Protein AF-A0A0D1LAE7-F1 (afdb_monomer)

Mean predicted aligned error: 7.02 Å

Nearest PDB structures (foldseek):
  6iqu-assembly1_B-2  TM=6.075E-01  e=4.923E+00  Escherichia coli K-12

Sequence (59 aa):
MGIMALINLIVITLLSNVAYKVYK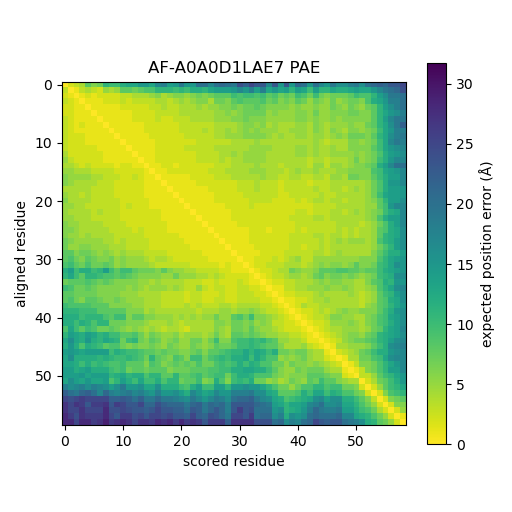DYAKQRKQGLDPVFKAKNIPGLKNAETWEDEKQEA

Foldseek 3Di:
DVVVVVVVVVVVVVCVVQVVQQVVQQVVCVVVVHDRADAQVSRPPRDDPPPRHPPPPPD

Structure (mmCIF, N/CA/C/O backbone):
data_AF-A0A0D1LAE7-F1
#
_entry.id   AF-A0A0D1LAE7-F1
#
loop_
_atom_site.group_PDB
_atom_site.id
_atom_site.type_symbol
_atom_site.label_atom_id
_atom_site.label_alt_id
_atom_site.label_comp_id
_atom_site.label_asym_id
_atom_site.label_entity_id
_atom_site.label_seq_id
_atom_site.pdbx_PDB_ins_code
_atom_site.Cartn_x
_atom_site.Cartn_y
_atom_site.Cartn_z
_atom_site.occupancy
_atom_site.B_iso_or_equiv
_atom_site.auth_seq_id
_atom_site.auth_comp_id
_atom_site.auth_asym_id
_atom_site.auth_atom_id
_atom_site.pdbx_PDB_model_num
ATOM 1 N N . MET A 1 1 ? 23.525 1.419 -11.681 1.00 72.75 1 MET A N 1
ATOM 2 C CA . MET A 1 1 ? 22.627 1.091 -10.547 1.00 72.75 1 MET A CA 1
ATOM 3 C C . MET A 1 1 ? 21.381 1.984 -10.480 1.00 72.75 1 MET A C 1
ATOM 5 O O . MET A 1 1 ? 20.303 1.445 -10.289 1.00 72.75 1 MET A O 1
ATOM 9 N N . GLY A 1 2 ? 21.464 3.306 -10.696 1.00 86.94 2 GLY A N 1
ATOM 10 C CA . GLY A 1 2 ? 20.307 4.213 -10.536 1.00 86.94 2 GLY A CA 1
ATOM 11 C C . GLY A 1 2 ? 19.122 4.023 -11.500 1.00 86.94 2 GLY A C 1
ATOM 12 O O . GLY A 1 2 ? 17.984 4.249 -11.106 1.00 86.94 2 GLY A O 1
ATOM 13 N N . ILE A 1 3 ? 19.349 3.552 -12.732 1.00 94.56 3 ILE A N 1
ATOM 14 C CA . ILE A 1 3 ? 18.269 3.364 -13.726 1.00 94.56 3 ILE A CA 1
ATOM 15 C C . ILE A 1 3 ? 17.240 2.322 -13.256 1.00 94.56 3 ILE A C 1
ATOM 17 O O . ILE A 1 3 ? 16.039 2.529 -13.397 1.00 94.56 3 ILE A O 1
ATOM 21 N N . MET A 1 4 ? 17.697 1.237 -12.626 1.00 94.12 4 MET A N 1
ATOM 22 C CA . MET A 1 4 ? 16.815 0.208 -12.063 1.00 94.12 4 MET A CA 1
ATOM 23 C C . MET A 1 4 ? 15.929 0.775 -10.941 1.00 94.12 4 MET A C 1
ATOM 25 O O . MET A 1 4 ? 14.740 0.471 -10.874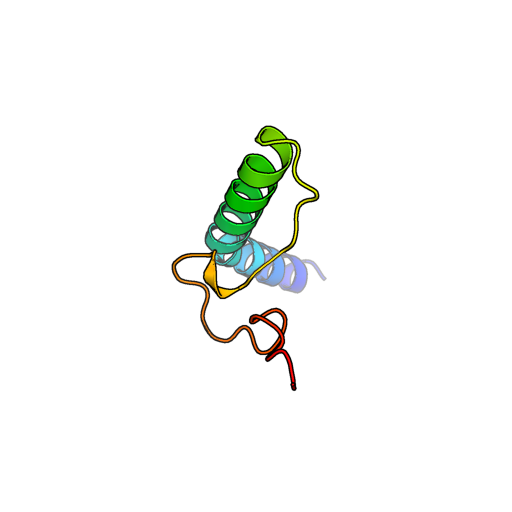 1.00 94.12 4 MET A O 1
ATOM 29 N N . ALA A 1 5 ? 16.485 1.647 -10.093 1.00 94.81 5 ALA A N 1
ATOM 30 C CA . ALA A 1 5 ? 15.729 2.309 -9.033 1.00 94.81 5 ALA A CA 1
ATOM 31 C C . ALA A 1 5 ? 14.672 3.273 -9.595 1.00 94.81 5 ALA A C 1
ATOM 33 O O . ALA A 1 5 ? 13.554 3.309 -9.089 1.00 94.81 5 ALA A O 1
ATOM 34 N N . LEU A 1 6 ? 14.994 4.003 -10.669 1.00 96.19 6 LEU A N 1
ATOM 35 C CA . LEU A 1 6 ? 14.044 4.899 -11.330 1.00 96.19 6 LEU A CA 1
ATOM 36 C C . LEU A 1 6 ? 12.845 4.134 -11.909 1.00 96.19 6 LEU A C 1
ATOM 38 O O . LEU A 1 6 ? 11.706 4.549 -11.714 1.00 96.19 6 LEU A O 1
ATOM 42 N N . ILE A 1 7 ? 13.091 2.993 -12.559 1.00 95.75 7 I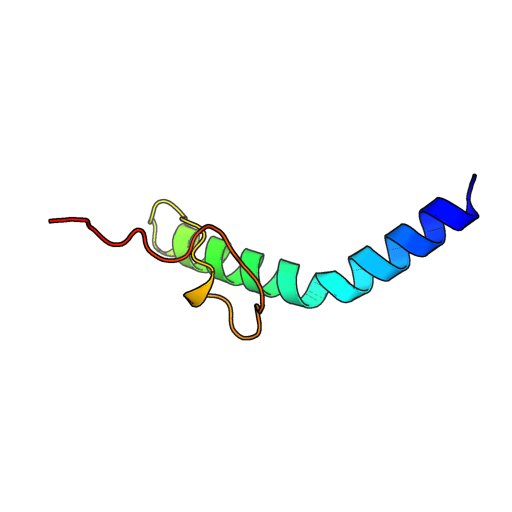LE A N 1
ATOM 43 C CA . ILE A 1 7 ? 12.024 2.122 -13.076 1.00 95.75 7 ILE A CA 1
ATOM 44 C C . ILE A 1 7 ? 11.125 1.639 -11.931 1.00 95.75 7 ILE A C 1
ATOM 46 O O . ILE A 1 7 ? 9.905 1.765 -12.020 1.00 95.75 7 ILE A O 1
ATOM 50 N N . ASN A 1 8 ? 11.709 1.157 -10.829 1.00 95.81 8 ASN A N 1
ATOM 51 C CA . ASN A 1 8 ? 10.936 0.737 -9.658 1.00 95.81 8 ASN A CA 1
ATOM 52 C C . ASN A 1 8 ? 10.106 1.881 -9.063 1.00 95.81 8 ASN A C 1
ATOM 54 O O . ASN A 1 8 ? 8.959 1.664 -8.682 1.00 95.81 8 ASN A O 1
ATOM 58 N N . LEU A 1 9 ? 10.644 3.103 -9.020 1.00 95.62 9 LEU A N 1
ATOM 59 C CA . LEU A 1 9 ? 9.915 4.265 -8.518 1.00 95.62 9 LEU A CA 1
ATOM 60 C C . LEU A 1 9 ? 8.697 4.581 -9.395 1.00 95.62 9 LEU A C 1
ATOM 62 O O . LEU A 1 9 ? 7.609 4.785 -8.865 1.00 95.62 9 LEU A O 1
ATOM 66 N N . ILE A 1 10 ? 8.843 4.518 -10.722 1.00 96.12 10 ILE A N 1
ATOM 67 C CA . ILE A 1 10 ? 7.719 4.674 -11.656 1.00 96.12 10 ILE A CA 1
ATOM 68 C C . ILE A 1 10 ? 6.668 3.582 -11.411 1.00 96.12 10 ILE A C 1
ATOM 70 O O . ILE A 1 10 ? 5.490 3.895 -11.237 1.00 96.12 10 ILE A O 1
ATOM 74 N N . VAL A 1 11 ? 7.075 2.315 -11.311 1.00 95.25 11 VAL A N 1
ATOM 75 C CA . VAL A 1 11 ? 6.156 1.196 -11.042 1.00 95.25 11 VAL A CA 1
ATOM 76 C C . VAL A 1 11 ? 5.398 1.403 -9.724 1.00 95.25 11 VAL A C 1
ATOM 78 O O . VAL A 1 11 ? 4.171 1.331 -9.710 1.00 95.25 11 VAL A O 1
ATOM 81 N N . ILE A 1 12 ? 6.086 1.753 -8.632 1.00 94.62 12 ILE A N 1
ATOM 82 C CA . ILE A 1 12 ? 5.448 2.021 -7.333 1.00 94.62 12 ILE A CA 1
ATOM 83 C C . ILE A 1 12 ? 4.475 3.202 -7.431 1.00 94.62 12 ILE A C 1
ATOM 85 O O . ILE A 1 12 ? 3.370 3.129 -6.890 1.00 94.62 12 ILE A O 1
ATOM 89 N N . THR A 1 13 ? 4.828 4.273 -8.154 1.00 94.56 13 THR A N 1
ATOM 90 C CA . THR A 1 13 ? 3.905 5.402 -8.349 1.00 94.56 13 THR A CA 1
ATOM 91 C C . THR A 1 13 ? 2.648 4.996 -9.117 1.00 94.56 13 THR A C 1
ATOM 93 O O . THR A 1 13 ? 1.560 5.430 -8.748 1.00 94.56 13 THR A O 1
ATOM 96 N N . LEU A 1 14 ? 2.744 4.102 -10.104 1.00 91.94 14 LEU A N 1
ATOM 97 C CA . LEU A 1 14 ? 1.573 3.564 -10.804 1.00 91.94 14 LEU A CA 1
ATOM 98 C C . LEU A 1 14 ? 0.710 2.673 -9.893 1.00 91.94 14 LEU A C 1
ATOM 100 O O . LEU A 1 14 ? -0.519 2.752 -9.940 1.00 91.94 14 LEU A O 1
ATOM 104 N N . LEU A 1 15 ? 1.326 1.876 -9.013 1.00 90.62 15 LEU A N 1
ATOM 105 C CA . LEU A 1 15 ? 0.611 1.041 -8.037 1.00 90.62 15 LEU A CA 1
ATOM 106 C C . LEU A 1 15 ? 0.014 1.841 -6.864 1.00 90.62 15 LEU A C 1
ATOM 108 O O . LEU A 1 15 ? -0.854 1.330 -6.152 1.00 90.62 15 LEU A O 1
ATOM 112 N N . SER A 1 16 ? 0.432 3.095 -6.666 1.00 92.00 16 SER A N 1
ATOM 113 C CA . SER A 1 16 ? 0.031 3.924 -5.520 1.00 92.00 16 SER A CA 1
ATOM 114 C C . SER A 1 16 ? -1.486 4.087 -5.377 1.00 92.00 16 SER A C 1
ATOM 116 O O . SER A 1 16 ? -2.000 4.106 -4.261 1.00 92.00 16 SER A O 1
ATOM 118 N N . ASN A 1 17 ? -2.225 4.125 -6.490 1.00 89.00 17 ASN A N 1
ATOM 119 C CA . ASN A 1 17 ? -3.687 4.201 -6.489 1.00 89.00 17 ASN A CA 1
ATOM 120 C C . ASN A 1 17 ? -4.316 2.971 -5.809 1.00 89.00 17 ASN A C 1
ATOM 122 O O . ASN A 1 17 ? -5.205 3.100 -4.966 1.00 89.00 17 ASN A O 1
ATOM 126 N N . VAL A 1 18 ? -3.815 1.773 -6.124 1.00 88.56 18 VAL A N 1
ATOM 127 C CA . VAL A 1 18 ? -4.257 0.530 -5.480 1.00 88.56 18 VAL A CA 1
ATOM 128 C C . VAL A 1 18 ? -3.855 0.540 -4.009 1.00 88.56 18 VAL A C 1
ATOM 130 O O . VAL A 1 18 ? -4.714 0.339 -3.154 1.00 88.56 18 VAL A O 1
ATOM 133 N N . ALA A 1 19 ? -2.595 0.864 -3.703 1.00 89.88 19 ALA A N 1
ATOM 134 C CA . ALA A 1 19 ? -2.098 0.930 -2.328 1.00 89.88 19 ALA A CA 1
ATOM 135 C C . ALA A 1 19 ? -2.927 1.888 -1.451 1.00 89.88 19 ALA A C 1
ATOM 137 O O . ALA A 1 19 ? -3.260 1.564 -0.312 1.00 89.88 19 ALA A O 1
ATOM 138 N N . TYR A 1 20 ? -3.339 3.034 -1.997 1.00 92.06 20 TYR A N 1
ATOM 139 C CA . TYR A 1 20 ? -4.183 3.994 -1.290 1.00 92.06 20 TYR A CA 1
ATOM 140 C C . TYR A 1 20 ? -5.586 3.445 -1.001 1.00 92.06 20 TYR A C 1
ATOM 142 O O . TYR A 1 20 ? -6.125 3.655 0.086 1.00 92.06 20 TYR A O 1
ATOM 150 N N . LYS A 1 21 ? -6.186 2.704 -1.940 1.00 89.69 21 LYS A N 1
ATOM 151 C CA . LYS A 1 21 ? -7.488 2.052 -1.719 1.00 89.69 21 LYS A CA 1
ATOM 152 C C . LYS A 1 21 ? -7.406 0.972 -0.642 1.00 89.69 21 LYS A C 1
ATOM 154 O O . LYS A 1 21 ? -8.278 0.933 0.222 1.00 89.69 21 LYS A O 1
ATOM 159 N N . VAL A 1 22 ? -6.346 0.161 -0.663 1.00 90.69 22 VAL A N 1
ATOM 160 C CA . VAL A 1 22 ? -6.055 -0.843 0.377 1.00 90.69 22 VAL A CA 1
ATOM 161 C C . VAL A 1 22 ? -5.940 -0.163 1.740 1.00 90.69 22 VAL A C 1
ATOM 163 O O . VAL A 1 22 ? -6.600 -0.556 2.698 1.00 90.69 22 VAL A O 1
ATOM 166 N N . TYR A 1 23 ? -5.152 0.912 1.814 1.00 91.56 23 TYR A N 1
ATOM 167 C CA . TYR A 1 23 ? -4.969 1.677 3.041 1.00 91.56 23 TYR A CA 1
ATOM 168 C C . TYR A 1 23 ? -6.283 2.267 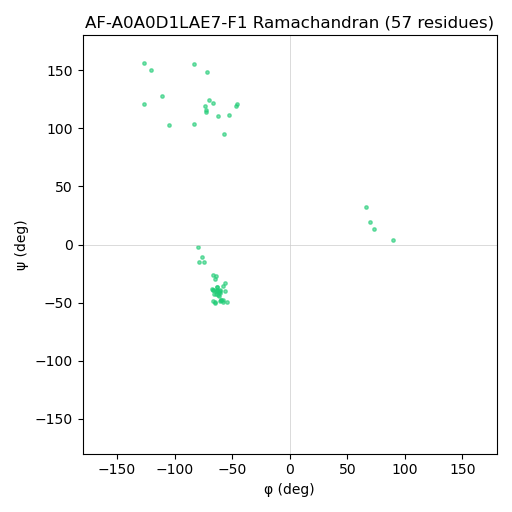3.560 1.00 91.56 23 TYR A C 1
ATOM 170 O O . TYR A 1 23 ? -6.550 2.220 4.759 1.00 91.56 23 TYR A O 1
ATOM 178 N N . LYS A 1 24 ? -7.132 2.798 2.674 1.00 91.69 24 LYS A N 1
ATOM 179 C CA . LYS A 1 24 ? -8.430 3.361 3.057 1.00 91.69 24 LYS A CA 1
ATOM 180 C C . LYS A 1 24 ? -9.365 2.300 3.639 1.00 91.69 24 LYS A C 1
ATOM 182 O O . LYS A 1 24 ? -10.065 2.593 4.607 1.00 91.69 24 LYS A O 1
ATOM 187 N N . ASP A 1 25 ? -9.377 1.099 3.066 1.00 90.50 25 ASP 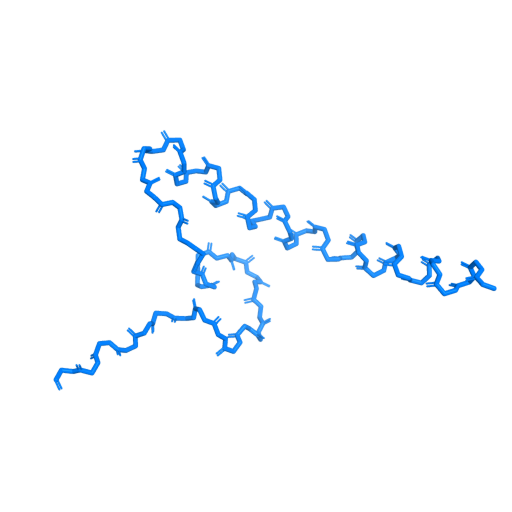A N 1
ATOM 188 C CA . ASP A 1 25 ? -10.155 -0.027 3.587 1.00 90.50 25 ASP A CA 1
ATOM 189 C C . ASP A 1 25 ? -9.648 -0.456 4.972 1.00 90.50 25 ASP A C 1
ATOM 191 O O . ASP A 1 25 ? -10.417 -0.463 5.933 1.00 90.50 25 ASP A O 1
ATOM 195 N N . TYR A 1 26 ? -8.335 -0.649 5.118 1.00 92.06 26 TYR A N 1
ATOM 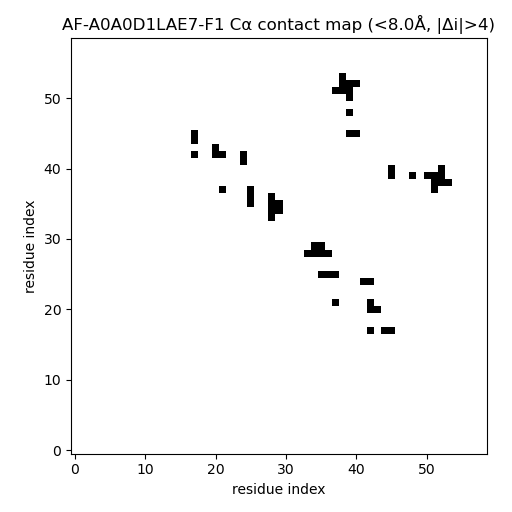196 C CA . TYR A 1 26 ? -7.697 -0.922 6.409 1.00 92.06 26 TYR A CA 1
ATOM 197 C C . TYR A 1 26 ? -8.029 0.149 7.462 1.00 92.06 26 TYR A C 1
ATOM 199 O O . TYR A 1 26 ? -8.453 -0.161 8.577 1.00 92.06 26 TYR A O 1
ATOM 207 N N . ALA A 1 27 ? -7.879 1.429 7.110 1.00 93.25 27 ALA A N 1
ATOM 208 C CA . ALA A 1 27 ? -8.145 2.547 8.009 1.00 93.25 27 ALA A CA 1
ATOM 209 C C . ALA A 1 27 ? -9.622 2.606 8.422 1.00 93.25 27 ALA A C 1
ATOM 211 O O . ALA A 1 27 ? -9.928 2.930 9.570 1.00 93.25 27 ALA A O 1
ATOM 212 N N . LYS A 1 28 ? -10.541 2.265 7.509 1.00 92.44 28 LYS A N 1
ATOM 213 C CA . LYS A 1 28 ? -11.974 2.161 7.798 1.00 92.44 28 LYS A CA 1
ATOM 214 C C . LYS A 1 28 ? -12.254 1.038 8.797 1.00 92.44 28 LYS A C 1
ATOM 216 O O . LYS A 1 28 ? -12.916 1.306 9.795 1.00 92.44 28 LYS A O 1
ATOM 221 N N . GLN A 1 29 ? -11.725 -0.164 8.562 1.00 91.56 29 GLN A N 1
ATOM 222 C CA . GLN A 1 29 ? -11.899 -1.313 9.458 1.00 91.56 29 GLN A CA 1
ATOM 223 C C . GLN A 1 29 ? -11.342 -1.019 10.858 1.00 91.56 29 GLN A C 1
ATOM 225 O O . GLN A 1 29 ? -12.046 -1.157 11.858 1.00 91.56 29 GLN A O 1
ATOM 230 N N . ARG A 1 30 ? -10.121 -0.473 10.930 1.00 92.81 30 ARG A N 1
ATOM 231 C CA . ARG A 1 30 ? -9.487 -0.077 12.194 1.00 92.81 30 ARG A CA 1
ATOM 232 C C . ARG A 1 30 ? -10.287 0.991 12.942 1.00 92.81 30 ARG A C 1
ATOM 234 O O . ARG A 1 30 ? -10.416 0.924 14.160 1.00 92.81 30 ARG A O 1
ATOM 241 N N . LYS A 1 31 ? -10.851 1.975 12.232 1.00 93.19 31 LYS A N 1
ATOM 242 C CA . LYS A 1 31 ? -11.698 3.018 12.838 1.00 93.19 31 LYS A CA 1
ATOM 2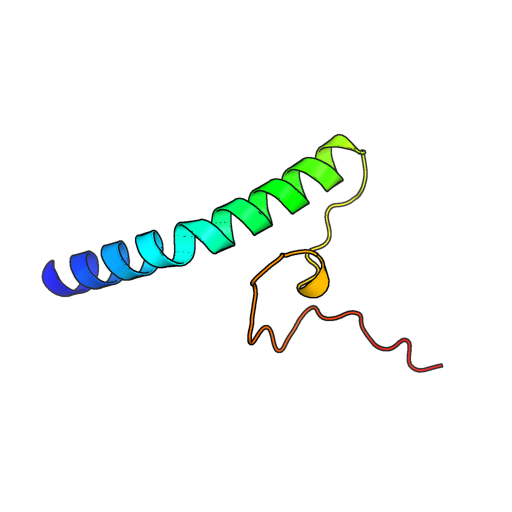43 C C . LYS A 1 31 ? -13.013 2.458 13.392 1.00 93.19 31 LYS A C 1
ATOM 245 O O . LYS A 1 31 ? -13.572 3.041 14.314 1.00 93.19 31 LYS A O 1
ATOM 250 N N . GLN A 1 32 ? -13.500 1.346 12.846 1.00 92.94 32 GLN A N 1
ATOM 251 C CA . GLN A 1 32 ? -14.688 0.643 13.336 1.00 92.94 32 GLN A CA 1
ATOM 252 C C . GLN A 1 32 ? -14.400 -0.239 14.562 1.00 92.94 32 GLN A C 1
ATOM 254 O O . GLN A 1 32 ? -15.327 -0.841 15.092 1.00 92.94 32 GLN A O 1
ATOM 259 N N . GLY A 1 33 ? -13.144 -0.312 15.023 1.00 92.50 33 GLY A N 1
ATOM 260 C CA . GLY A 1 33 ? -12.743 -1.187 16.128 1.00 92.50 33 GLY A CA 1
ATOM 261 C C . GLY A 1 33 ? -12.702 -2.670 15.749 1.00 92.50 33 GLY A C 1
ATOM 262 O O . GLY A 1 33 ? -12.646 -3.515 16.635 1.00 92.50 33 GLY A O 1
ATOM 263 N N . LEU A 1 34 ? -12.748 -2.982 14.450 1.00 89.69 34 LEU A N 1
ATOM 264 C CA . LEU A 1 34 ? -12.607 -4.340 13.933 1.00 89.69 34 LEU A CA 1
ATOM 265 C C . LEU A 1 34 ? -11.126 -4.700 13.804 1.00 89.69 34 LEU A C 1
ATOM 267 O O . LEU A 1 34 ? -10.284 -3.816 13.620 1.00 89.69 34 LEU A O 1
ATOM 271 N N . ASP A 1 35 ? -10.832 -5.997 13.837 1.00 88.75 35 ASP A N 1
ATOM 272 C CA . ASP A 1 35 ? -9.531 -6.508 13.417 1.00 88.75 35 ASP A CA 1
ATOM 273 C C . ASP A 1 35 ? -9.441 -6.422 11.881 1.00 88.75 35 ASP A C 1
ATOM 275 O O . ASP A 1 35 ? -10.258 -7.039 11.189 1.00 88.75 35 ASP A O 1
ATOM 279 N N . PRO A 1 36 ? -8.554 -5.581 11.320 1.00 86.62 36 PRO A N 1
ATOM 280 C CA . PRO A 1 36 ? -8.563 -5.287 9.897 1.00 86.62 36 PRO A CA 1
ATOM 281 C C . PRO A 1 36 ? -8.051 -6.473 9.072 1.00 86.62 36 PRO A C 1
ATOM 283 O O . PRO A 1 36 ? -6.867 -6.804 9.110 1.00 86.62 36 PRO A O 1
ATOM 286 N N . VAL A 1 37 ? -8.924 -7.052 8.247 1.00 87.12 37 VAL A N 1
ATOM 287 C CA . VAL A 1 37 ? -8.603 -8.163 7.341 1.00 87.12 37 VAL A CA 1
ATOM 288 C C . VAL A 1 37 ? -8.650 -7.682 5.897 1.00 87.12 37 VAL A C 1
ATOM 290 O O . VAL A 1 37 ? -9.632 -7.093 5.441 1.00 87.12 37 VAL A O 1
ATOM 293 N N . PHE A 1 38 ? -7.582 -7.946 5.150 1.00 85.00 38 PHE A N 1
ATOM 294 C CA . PHE A 1 38 ? -7.539 -7.654 3.724 1.00 85.00 38 PHE A CA 1
ATOM 295 C C . PHE A 1 38 ? -8.461 -8.605 2.953 1.00 85.00 38 PHE A C 1
ATOM 297 O O . PHE A 1 38 ? -8.296 -9.821 3.015 1.00 85.00 38 PHE A O 1
ATOM 304 N N . LYS A 1 39 ? -9.400 -8.043 2.186 1.00 84.25 39 LYS A N 1
ATOM 305 C CA . LYS A 1 39 ? -10.243 -8.790 1.247 1.00 84.25 39 LYS A CA 1
ATOM 306 C C . LYS A 1 39 ? -10.148 -8.164 -0.132 1.00 84.25 39 LYS A C 1
ATOM 308 O O . LYS A 1 39 ? -10.532 -7.007 -0.306 1.00 84.25 39 LYS A O 1
ATOM 313 N N . ALA A 1 40 ? -9.705 -8.931 -1.127 1.00 81.62 40 ALA A N 1
ATOM 314 C CA . ALA A 1 40 ? -9.510 -8.416 -2.483 1.00 81.62 40 ALA A CA 1
ATOM 315 C C . ALA A 1 40 ? -10.800 -7.814 -3.082 1.00 81.62 40 ALA A C 1
ATOM 317 O O . ALA A 1 40 ? -10.759 -6.769 -3.733 1.00 81.62 40 ALA A O 1
ATOM 318 N N . LYS A 1 41 ? -11.961 -8.408 -2.767 1.00 77.31 41 LYS A N 1
ATOM 319 C CA . LYS A 1 41 ? -13.295 -7.946 -3.197 1.00 77.31 41 LYS A CA 1
ATOM 320 C C . LYS A 1 41 ? -13.686 -6.567 -2.658 1.00 77.31 41 LYS A C 1
ATOM 322 O O . LYS A 1 41 ? -14.469 -5.866 -3.296 1.00 77.31 41 LYS A O 1
ATOM 327 N N . ASN A 1 42 ? -13.145 -6.156 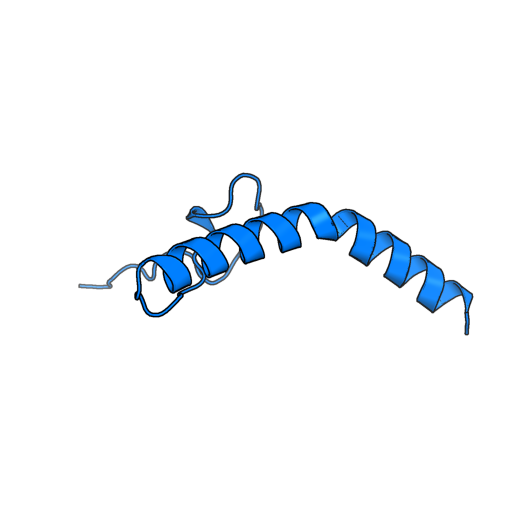-1.510 1.00 80.12 42 ASN A N 1
ATOM 328 C CA . ASN A 1 42 ? -13.462 -4.857 -0.906 1.00 80.12 42 ASN A CA 1
ATOM 329 C C . ASN A 1 42 ? -12.767 -3.692 -1.624 1.00 80.12 42 ASN A C 1
ATOM 331 O O . ASN A 1 42 ? -13.084 -2.530 -1.364 1.00 80.12 42 ASN A O 1
ATOM 335 N N . ILE A 1 43 ? -11.823 -3.979 -2.526 1.00 83.19 43 ILE A N 1
ATOM 336 C CA . ILE A 1 43 ? -10.972 -2.973 -3.155 1.00 83.19 43 ILE A CA 1
ATOM 337 C C . ILE A 1 43 ? -11.426 -2.729 -4.598 1.00 83.19 43 ILE A C 1
ATOM 339 O O . ILE A 1 43 ? -11.107 -3.505 -5.502 1.00 83.19 43 ILE A O 1
ATOM 343 N N . PRO A 1 44 ? -12.136 -1.620 -4.871 1.00 74.69 44 PRO A N 1
ATOM 344 C CA . PRO A 1 44 ? -12.681 -1.363 -6.195 1.00 74.69 44 PRO A CA 1
ATOM 345 C C . PRO A 1 44 ? -11.569 -1.134 -7.225 1.00 74.69 44 PRO A C 1
ATOM 347 O O . PRO A 1 44 ? -10.765 -0.203 -7.112 1.00 74.69 44 PRO A O 1
ATOM 350 N N . GLY A 1 45 ? -11.557 -1.959 -8.272 1.00 72.00 45 GLY A N 1
ATOM 351 C CA . GLY A 1 45 ? -10.585 -1.894 -9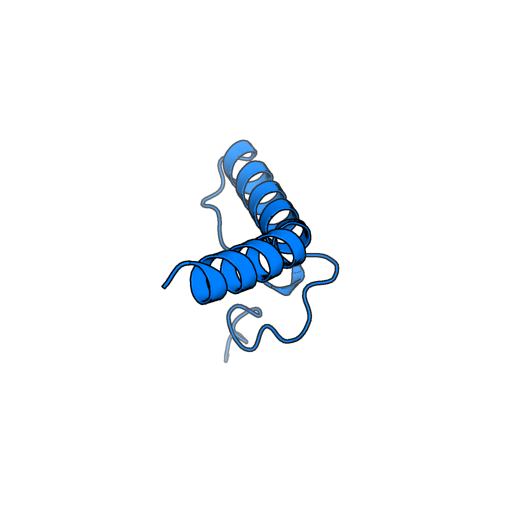.367 1.00 72.00 45 GLY A CA 1
ATOM 352 C C . GLY A 1 45 ? -9.313 -2.716 -9.152 1.00 72.00 45 GLY A C 1
ATOM 353 O O . GLY A 1 45 ? -8.436 -2.662 -10.011 1.00 72.00 45 GLY A O 1
ATOM 354 N N . LEU A 1 46 ? -9.211 -3.478 -8.057 1.00 78.25 46 LEU A N 1
ATOM 355 C CA . LEU A 1 46 ? -8.202 -4.526 -7.933 1.00 78.25 46 LEU A CA 1
ATOM 356 C C . LEU A 1 46 ? -8.615 -5.707 -8.828 1.00 78.25 46 LEU A C 1
ATOM 358 O O . LEU A 1 46 ? -9.700 -6.258 -8.673 1.00 78.25 46 LEU A O 1
ATOM 362 N N . LYS A 1 47 ? -7.775 -6.048 -9.807 1.00 69.56 47 LYS A N 1
ATOM 363 C CA . LYS A 1 47 ? -7.952 -7.188 -10.720 1.00 69.56 47 LYS A CA 1
ATOM 364 C C . LYS A 1 47 ? -6.747 -8.116 -10.560 1.00 69.56 47 LYS A C 1
ATOM 366 O O . LYS A 1 47 ? -5.658 -7.620 -10.286 1.00 69.56 47 LYS A O 1
ATOM 371 N N . ASN A 1 48 ? -6.932 -9.420 -10.769 1.00 71.75 48 ASN A N 1
ATOM 372 C CA . ASN A 1 48 ? -5.882 -10.450 -10.667 1.00 71.75 48 ASN A CA 1
ATOM 373 C C . ASN A 1 48 ? -5.316 -10.668 -9.249 1.00 71.75 48 ASN A C 1
ATOM 375 O O . ASN A 1 48 ? -4.138 -10.977 -9.095 1.00 71.75 48 ASN A O 1
ATOM 379 N N . ALA A 1 49 ? -6.129 -10.496 -8.206 1.00 73.75 49 ALA A N 1
ATOM 380 C CA . ALA A 1 49 ? -5.767 -10.998 -6.884 1.00 73.75 49 ALA A CA 1
ATOM 381 C C . ALA A 1 49 ? -6.146 -12.486 -6.814 1.00 73.75 49 ALA A C 1
ATOM 383 O O . ALA A 1 49 ? -7.321 -12.809 -6.703 1.00 73.75 49 ALA A O 1
ATOM 384 N N . GLU A 1 50 ? -5.165 -13.384 -6.923 1.00 69.06 50 GLU A N 1
ATOM 385 C CA . GLU A 1 50 ? -5.385 -14.844 -6.867 1.00 69.06 50 GLU A CA 1
ATOM 386 C C . GLU A 1 50 ? -5.576 -15.369 -5.435 1.00 69.06 50 GLU A C 1
ATOM 388 O O . GLU A 1 50 ? -6.006 -16.497 -5.220 1.00 69.06 50 GLU A O 1
ATOM 393 N N . THR A 1 51 ? -5.233 -14.559 -4.437 1.00 66.75 51 THR A N 1
ATOM 394 C CA . THR A 1 51 ? -5.270 -14.911 -3.014 1.00 66.75 51 THR A CA 1
ATOM 395 C C . THR A 1 51 ? -6.087 -13.861 -2.258 1.00 66.75 51 THR A C 1
ATOM 397 O O . THR A 1 51 ? -6.174 -12.713 -2.702 1.00 66.75 51 THR A O 1
ATOM 400 N N . TRP A 1 52 ? -6.644 -14.221 -1.095 1.00 71.12 52 TRP A N 1
ATOM 401 C CA . TRP A 1 52 ? -7.443 -13.334 -0.225 1.00 71.12 52 TRP A CA 1
ATOM 402 C C . TRP A 1 52 ? -8.820 -12.935 -0.792 1.00 71.12 52 TRP A C 1
ATOM 404 O O . TRP A 1 52 ? -9.429 -11.945 -0.365 1.00 71.12 52 TRP A O 1
ATOM 414 N N . GLU A 1 53 ? -9.324 -13.704 -1.759 1.00 64.44 53 GLU A N 1
ATOM 415 C CA . GLU A 1 53 ? -10.766 -13.832 -1.981 1.00 64.44 53 GLU A CA 1
ATOM 416 C C . GLU A 1 53 ? -11.354 -14.665 -0.834 1.00 64.44 53 GLU A C 1
ATOM 418 O O . GLU A 1 53 ? -10.629 -15.485 -0.275 1.00 64.44 53 GLU A O 1
ATOM 423 N N . ASP A 1 54 ? -12.612 -14.419 -0.430 1.00 63.06 54 ASP A N 1
ATOM 424 C CA . ASP A 1 54 ? -13.230 -15.164 0.681 1.00 63.06 54 ASP A CA 1
ATOM 425 C C . ASP A 1 54 ? -12.940 -16.660 0.510 1.00 63.06 54 ASP A C 1
ATOM 427 O O . ASP A 1 54 ? -13.294 -17.223 -0.532 1.00 63.06 54 ASP A O 1
ATOM 431 N N . GLU A 1 55 ? -12.283 -17.279 1.502 1.00 56.75 55 GLU A N 1
ATOM 432 C CA . GLU A 1 55 ? -12.215 -18.734 1.590 1.00 56.75 55 GLU A CA 1
ATOM 433 C C . GLU A 1 55 ? -13.644 -19.221 1.372 1.00 56.75 55 GLU A C 1
ATOM 435 O O . GLU A 1 55 ? -14.564 -18.831 2.102 1.00 56.75 55 GLU A O 1
ATOM 440 N N . LYS A 1 56 ? -13.864 -20.022 0.322 1.00 50.28 56 LYS A N 1
ATOM 441 C CA . LYS A 1 56 ? -15.047 -20.870 0.315 1.00 50.28 56 LYS A CA 1
ATOM 442 C C . LYS A 1 56 ? -14.961 -21.616 1.637 1.00 50.28 56 LYS A C 1
ATOM 444 O O . LYS A 1 56 ? -14.033 -22.394 1.825 1.00 50.28 56 LYS A O 1
ATOM 449 N N . GLN A 1 57 ? -15.876 -21.319 2.555 1.00 48.22 57 GLN A N 1
ATOM 450 C CA . GLN A 1 57 ? -16.188 -22.234 3.635 1.00 48.22 57 GLN A CA 1
ATOM 451 C C . GLN A 1 57 ? -16.598 -23.527 2.929 1.00 48.22 57 GLN A C 1
ATOM 453 O O . GLN A 1 57 ? -17.713 -23.636 2.420 1.00 48.22 57 GLN A O 1
ATOM 458 N N . GLU A 1 58 ? -15.641 -24.437 2.761 1.00 45.66 58 GLU A N 1
ATOM 459 C CA . GLU A 1 58 ? -15.939 -25.833 2.502 1.00 45.66 58 GLU A CA 1
ATOM 460 C C . GLU A 1 58 ? -16.699 -26.309 3.739 1.00 45.66 58 GLU A C 1
ATOM 462 O O . GLU A 1 58 ? -16.183 -26.278 4.858 1.00 45.66 58 GLU A O 1
ATOM 467 N N . ALA A 1 59 ? -17.984 -26.573 3.512 1.00 38.94 59 ALA A N 1
ATOM 468 C CA . ALA A 1 59 ? -18.909 -27.150 4.473 1.00 38.94 59 ALA A CA 1
ATOM 469 C C . ALA A 1 59 ? -18.622 -28.641 4.670 1.00 38.94 59 ALA A C 1
ATOM 471 O O . ALA A 1 59 ? -18.199 -29.290 3.684 1.00 38.94 59 ALA A O 1
#

Radius of gyration: 15.27 Å; Cα contacts (8 Å, |Δi|>4): 29; chains: 1; bounding box: 42×33×30 Å

Solvent-accessible surface area (backbone atoms only — not comparable to full-atom values): 3754 Å² total; per-residue (Å²): 119,66,69,64,54,53,53,50,51,52,52,50,61,67,46,41,64,58,53,49,47,52,48,51,52,44,53,49,34,47,73,70,72,45,86,64,72,84,44,48,82,79,34,90,86,68,73,90,69,92,60,52,54,82,76,75,79,80,126

pLDDT: mean 82.95, std 14.05, range [38.94, 96.19]

Secondary structure (DSSP, 8-state):
-HHHHHHHHHHHHHHHHHHHHHHHHHHHHHHTTS-----GGGSTT-----S-S------

Organism: Bacillus subtilis (NCBI:txid1423)

InterPro domains:
  IPR001463 Sodium:alanine symporter [PF01235] (1-38)